Protein AF-A0A2E2KKW5-F1 (afdb_monomer_lite)

pLDDT: mean 86.6, std 15.83, range [41.41, 98.62]

Structure (mmCIF, N/CA/C/O backbone):
data_AF-A0A2E2KKW5-F1
#
_entry.id   AF-A0A2E2KKW5-F1
#
loop_
_atom_site.group_PDB
_atom_site.id
_atom_site.type_symbol
_atom_site.label_atom_id
_atom_site.label_alt_id
_atom_site.label_comp_id
_atom_site.label_asym_id
_atom_site.label_entity_id
_atom_site.label_seq_id
_atom_site.pdbx_PDB_ins_code
_atom_site.Cartn_x
_atom_site.Cartn_y
_atom_site.Cartn_z
_atom_site.occupancy
_atom_site.B_iso_or_equiv
_atom_site.auth_seq_id
_atom_site.auth_comp_id
_atom_site.auth_asym_id
_atom_site.auth_atom_id
_atom_site.pdbx_PDB_model_num
ATOM 1 N N . MET A 1 1 ? -10.229 0.659 66.768 1.00 44.41 1 MET A N 1
ATOM 2 C CA . MET A 1 1 ? -9.976 1.289 65.452 1.00 44.41 1 MET A CA 1
ATOM 3 C C . MET A 1 1 ? -11.073 0.848 64.475 1.00 44.41 1 MET A C 1
ATOM 5 O O . MET A 1 1 ? -10.967 -0.209 63.872 1.00 44.41 1 MET A O 1
ATOM 9 N N . ARG A 1 2 ? -12.211 1.563 64.425 1.00 41.41 2 ARG A N 1
ATOM 10 C CA . ARG A 1 2 ? -13.372 1.195 63.586 1.00 41.41 2 ARG A CA 1
ATOM 11 C C . ARG A 1 2 ? -13.104 1.628 62.140 1.00 41.41 2 ARG A C 1
ATOM 13 O O . ARG A 1 2 ? -13.241 2.804 61.820 1.00 41.41 2 ARG A O 1
ATOM 20 N N . LEU A 1 3 ? -12.685 0.687 61.291 1.00 51.00 3 LEU A N 1
ATOM 21 C CA . LEU A 1 3 ? -12.482 0.928 59.862 1.00 51.00 3 LEU A CA 1
ATOM 22 C C . LEU A 1 3 ? -13.811 1.288 59.179 1.00 51.00 3 LEU A C 1
ATOM 24 O O . LEU A 1 3 ? -14.845 0.643 59.366 1.00 51.00 3 LEU A O 1
ATOM 28 N N . ASN A 1 4 ? -13.756 2.356 58.394 1.00 53.00 4 ASN A N 1
ATOM 29 C CA . ASN A 1 4 ? -14.879 3.085 57.828 1.00 53.00 4 ASN A CA 1
ATOM 30 C C . ASN A 1 4 ? -15.487 2.331 56.626 1.00 53.00 4 ASN A C 1
ATOM 32 O O . ASN A 1 4 ? -15.253 2.690 55.474 1.00 53.00 4 ASN A O 1
ATOM 36 N N . LYS A 1 5 ? -16.260 1.264 56.894 1.00 53.38 5 LYS A N 1
ATOM 37 C CA . LYS A 1 5 ? -16.844 0.370 55.869 1.00 53.38 5 LYS A CA 1
ATOM 38 C C . LYS A 1 5 ? -17.588 1.113 54.750 1.00 53.38 5 LY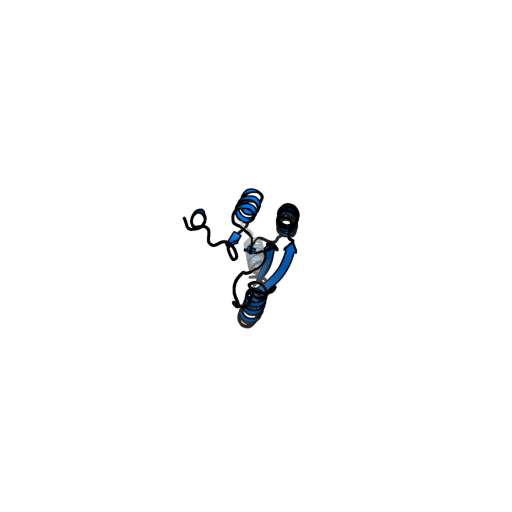S A C 1
ATOM 40 O O . LYS A 1 5 ? -17.485 0.680 53.609 1.00 53.38 5 LYS A O 1
ATOM 45 N N . LYS A 1 6 ? -18.259 2.237 55.053 1.00 53.75 6 LYS A N 1
ATOM 46 C CA . LYS A 1 6 ? -19.015 3.051 54.078 1.00 53.75 6 LYS A CA 1
ATOM 47 C C . LYS A 1 6 ? -18.134 3.733 53.024 1.00 53.75 6 LYS A C 1
ATOM 49 O O . LYS A 1 6 ? -18.559 3.856 51.882 1.00 53.75 6 LYS A O 1
ATOM 54 N N . LYS A 1 7 ? -16.910 4.152 53.378 1.00 52.94 7 LYS A N 1
ATOM 55 C CA . LYS A 1 7 ? -15.979 4.782 52.421 1.00 52.94 7 LYS A CA 1
ATOM 56 C C . LYS A 1 7 ? -15.428 3.762 51.425 1.00 52.94 7 LYS A C 1
ATOM 58 O O . LYS A 1 7 ? -15.335 4.061 50.241 1.00 52.94 7 LYS A O 1
ATOM 63 N N . ASN A 1 8 ? -15.153 2.542 51.891 1.00 53.91 8 ASN A N 1
ATOM 64 C CA . ASN A 1 8 ? -14.692 1.460 51.020 1.00 53.91 8 ASN A CA 1
ATOM 65 C C . ASN A 1 8 ? -15.808 0.951 50.098 1.00 53.91 8 ASN A C 1
ATOM 67 O O . ASN A 1 8 ? -15.523 0.630 48.953 1.00 53.91 8 ASN A O 1
ATOM 71 N N . THR A 1 9 ? -17.072 0.922 50.548 1.00 57.09 9 THR A N 1
ATOM 72 C CA . THR A 1 9 ? -18.192 0.554 49.657 1.00 57.09 9 THR A CA 1
ATOM 73 C C . THR A 1 9 ? -18.388 1.595 48.558 1.00 57.09 9 THR A C 1
ATOM 75 O O . THR A 1 9 ? -18.529 1.220 47.403 1.00 57.09 9 THR A O 1
ATOM 78 N N . LEU A 1 10 ? -18.312 2.888 48.895 1.00 56.25 10 LEU A N 1
ATOM 79 C CA . LEU A 1 10 ? -18.469 3.974 47.923 1.00 56.25 10 LEU A CA 1
ATOM 80 C C . LEU A 1 10 ? -17.344 3.991 46.869 1.00 56.25 10 LEU A C 1
ATOM 82 O O . LEU A 1 10 ? -17.604 4.241 45.696 1.00 56.25 10 LEU A O 1
ATOM 86 N N . ALA A 1 11 ? -16.108 3.676 47.272 1.00 56.81 11 ALA A N 1
ATOM 87 C CA . ALA A 1 11 ? -14.967 3.582 46.360 1.00 56.81 11 ALA A CA 1
ATOM 88 C C . ALA A 1 11 ? -15.072 2.386 45.393 1.00 56.81 11 ALA A C 1
ATOM 90 O O . ALA A 1 11 ? -14.710 2.509 44.226 1.00 56.81 11 ALA A O 1
ATOM 91 N N . ILE A 1 12 ? -15.612 1.249 45.849 1.00 58.75 12 ILE A N 1
ATOM 92 C CA . ILE A 1 12 ? -15.817 0.063 45.001 1.00 58.75 12 ILE A CA 1
ATOM 93 C C . ILE A 1 12 ? -16.950 0.305 43.992 1.00 58.75 12 ILE A C 1
ATOM 95 O O . ILE A 1 12 ? -16.815 -0.055 42.825 1.00 58.75 12 ILE A O 1
ATOM 99 N N . SER A 1 13 ? -18.030 0.983 44.397 1.00 57.66 13 SER A N 1
ATOM 100 C CA . SER A 1 13 ? -19.122 1.370 43.492 1.00 57.66 13 SER A CA 1
ATOM 101 C C . SER A 1 13 ? -18.666 2.300 42.364 1.00 57.66 13 SER A C 1
ATOM 103 O O . SER A 1 13 ? -19.167 2.194 41.249 1.00 57.66 13 SER A O 1
ATOM 105 N N . LEU A 1 14 ? -17.708 3.192 42.634 1.00 58.00 14 LEU A N 1
ATOM 106 C CA . LEU A 1 14 ? -17.186 4.129 41.637 1.00 58.00 14 LEU A CA 1
ATOM 107 C C . LEU A 1 14 ? -16.244 3.453 40.626 1.00 58.00 14 LEU A C 1
ATOM 109 O O . LEU A 1 14 ? -16.227 3.837 39.461 1.00 58.00 14 LEU A O 1
ATOM 113 N N . ALA A 1 15 ? -15.504 2.420 41.042 1.00 59.50 15 ALA A N 1
ATOM 114 C CA . ALA A 1 15 ? -14.603 1.680 40.156 1.00 59.50 15 ALA A CA 1
ATOM 115 C C . ALA A 1 15 ? -15.359 0.813 39.128 1.00 59.50 15 ALA A C 1
ATOM 117 O O . ALA A 1 15 ? -14.902 0.664 38.000 1.00 59.50 15 ALA A O 1
ATOM 118 N N . LEU A 1 16 ? -16.543 0.303 39.489 1.00 58.44 16 LEU A N 1
ATOM 119 C CA . LEU A 1 16 ? -17.417 -0.480 38.600 1.00 58.44 16 LEU A CA 1
ATOM 120 C C . LEU A 1 16 ? -18.124 0.368 37.527 1.00 58.44 16 LEU A C 1
ATOM 122 O O . LEU A 1 16 ? -18.518 -0.160 36.493 1.00 58.44 16 LEU A O 1
ATOM 126 N N . LEU A 1 17 ? -18.270 1.680 37.743 1.00 57.94 17 LEU A N 1
ATOM 127 C CA . LEU A 1 17 ? -18.888 2.604 36.780 1.00 57.94 17 LEU A CA 1
ATOM 128 C C . LEU A 1 17 ? -17.930 3.058 35.665 1.00 57.94 17 LEU A C 1
ATOM 130 O O . LEU A 1 17 ? -18.379 3.640 34.682 1.00 57.94 17 LEU A O 1
ATOM 134 N N . LEU A 1 18 ? -16.626 2.795 35.801 1.00 57.47 18 LEU A N 1
ATOM 135 C CA . LEU A 1 18 ? -15.604 3.142 34.802 1.00 57.47 18 LEU A CA 1
ATOM 136 C C . LEU A 1 18 ? -15.329 2.007 33.806 1.00 57.47 18 LEU A C 1
ATOM 138 O O . LEU A 1 18 ? -14.571 2.186 32.857 1.00 57.47 18 LEU A O 1
ATOM 142 N N . SER A 1 19 ? -15.957 0.846 33.990 1.00 55.06 19 SER A N 1
ATOM 143 C CA . SER A 1 19 ? -15.875 -0.290 33.073 1.00 55.06 19 SER A CA 1
ATOM 144 C C . SER A 1 19 ? -16.858 -0.126 31.912 1.00 55.06 19 SER A C 1
ATOM 146 O O . SER A 1 19 ? -17.719 -0.972 31.688 1.00 55.06 19 SER A O 1
ATOM 148 N N . SER A 1 20 ? -16.771 0.978 31.168 1.00 57.50 20 SER A N 1
ATOM 149 C CA . SER A 1 20 ? -17.381 1.008 29.842 1.00 57.50 20 SER A CA 1
ATOM 150 C C . SER A 1 20 ? -16.476 0.204 28.915 1.00 57.50 20 SER A C 1
ATOM 152 O O . SER A 1 20 ? -15.409 0.684 28.526 1.00 57.50 20 SER A O 1
ATOM 154 N N . GLU A 1 21 ? -16.881 -1.014 28.560 1.00 53.19 21 GLU A N 1
ATOM 155 C CA . GLU A 1 21 ? -16.360 -1.673 27.365 1.00 53.19 21 GLU A CA 1
ATOM 156 C C . GLU A 1 21 ? -16.756 -0.802 26.172 1.00 53.19 21 GLU A C 1
ATOM 158 O O . GLU A 1 21 ? -17.840 -0.923 25.597 1.00 53.19 21 GLU A O 1
ATOM 163 N N . ALA A 1 22 ? -15.903 0.165 25.844 1.00 55.28 22 ALA A N 1
ATOM 164 C CA . ALA A 1 22 ? -15.992 0.874 24.593 1.00 55.28 22 ALA A CA 1
ATOM 165 C C . ALA A 1 22 ? -15.693 -0.163 23.509 1.00 55.28 22 ALA A C 1
ATOM 167 O O . ALA A 1 22 ? -14.536 -0.421 23.187 1.00 55.28 22 ALA A O 1
ATOM 168 N N . TYR A 1 23 ? -16.744 -0.775 22.960 1.00 56.06 23 TYR A N 1
ATOM 169 C CA . TYR A 1 23 ? -16.699 -1.397 21.641 1.00 56.06 23 TYR A CA 1
ATOM 170 C C . TYR A 1 23 ? -16.421 -0.271 20.642 1.00 56.06 23 TYR A C 1
ATOM 172 O O . TYR A 1 23 ? -17.342 0.289 20.041 1.00 56.06 23 TYR A O 1
ATOM 180 N N . ALA A 1 24 ? -15.157 0.147 20.588 1.00 67.94 24 ALA A N 1
ATOM 181 C CA . ALA A 1 24 ? -14.674 1.189 19.711 1.00 67.94 24 ALA A CA 1
ATOM 182 C C . ALA A 1 24 ? -14.874 0.717 18.272 1.00 67.94 24 ALA A C 1
ATOM 184 O O . ALA A 1 24 ? -14.618 -0.445 17.955 1.00 67.94 24 ALA A O 1
ATOM 185 N N . ASN A 1 25 ? -15.360 1.613 17.413 1.00 83.88 25 ASN A N 1
ATOM 186 C CA . ASN A 1 25 ? -15.367 1.337 15.984 1.00 83.88 25 ASN A CA 1
ATOM 187 C C . ASN A 1 25 ? -13.910 1.125 15.550 1.00 83.88 25 ASN A C 1
ATOM 189 O O . ASN A 1 25 ? -13.064 1.981 15.812 1.00 83.88 25 ASN A O 1
ATOM 193 N N . LEU A 1 26 ? -13.615 -0.023 14.943 1.00 91.12 26 LEU A N 1
ATOM 194 C CA . LEU A 1 26 ? -12.278 -0.312 14.438 1.00 91.12 26 LEU A CA 1
ATOM 195 C C . LEU A 1 26 ? -12.141 0.325 13.059 1.00 91.12 26 LEU A C 1
ATOM 197 O O . LEU A 1 26 ? -12.769 -0.129 12.105 1.00 91.12 26 LEU A O 1
ATOM 201 N N . GLU A 1 27 ? -11.310 1.354 12.952 1.00 94.12 27 GLU A N 1
ATOM 202 C CA . GLU A 1 27 ? -10.970 1.974 11.674 1.00 94.12 27 GLU A CA 1
ATOM 203 C C . GLU A 1 27 ? -9.630 1.435 11.173 1.00 94.12 27 GLU A C 1
ATOM 205 O O . GLU A 1 27 ? -8.600 1.551 11.839 1.00 94.12 27 GLU A O 1
ATOM 210 N N . VAL A 1 28 ? -9.647 0.827 9.990 1.00 96.00 28 VAL A N 1
ATOM 211 C CA . VAL A 1 28 ? -8.471 0.253 9.338 1.00 96.00 28 VAL A CA 1
ATOM 212 C C . VAL A 1 28 ? -8.166 1.074 8.094 1.00 96.00 28 VAL A C 1
ATOM 214 O O . VAL A 1 28 ? -8.826 0.940 7.064 1.00 96.00 28 VAL A O 1
ATOM 217 N N . ASN A 1 29 ? -7.147 1.924 8.201 1.00 98.06 29 ASN A N 1
ATOM 218 C CA . ASN A 1 29 ? -6.639 2.715 7.087 1.00 98.06 29 ASN A CA 1
ATOM 219 C C . ASN A 1 29 ? -5.612 1.902 6.293 1.00 98.06 29 ASN A C 1
ATOM 221 O O . ASN A 1 29 ? -4.655 1.370 6.867 1.00 98.06 29 ASN A O 1
ATOM 225 N N . ILE A 1 30 ? -5.811 1.826 4.980 1.00 98.62 30 ILE A N 1
ATOM 226 C CA . ILE A 1 30 ? -4.985 1.068 4.042 1.00 98.62 30 ILE A CA 1
ATOM 227 C C . ILE A 1 30 ? -4.519 2.018 2.936 1.00 98.62 30 ILE A C 1
ATOM 229 O O . ILE A 1 30 ? -5.327 2.704 2.309 1.00 98.62 30 ILE A O 1
ATOM 233 N N . SER A 1 31 ? -3.215 2.044 2.674 1.00 98.50 31 SER A N 1
ATOM 234 C CA . SER A 1 31 ? -2.631 2.784 1.554 1.00 98.50 31 SER A CA 1
ATOM 235 C C . SER A 1 31 ? -2.282 1.825 0.421 1.00 98.50 31 SER A C 1
ATOM 237 O O . SER A 1 31 ? -1.535 0.871 0.624 1.00 98.50 31 SER A O 1
ATOM 239 N N . TYR A 1 32 ? -2.817 2.065 -0.771 1.00 98.62 32 TYR A N 1
ATOM 240 C CA . TYR A 1 32 ? -2.441 1.373 -1.997 1.00 98.62 32 TYR A CA 1
ATOM 241 C C . TYR A 1 32 ? -1.473 2.252 -2.785 1.00 98.62 32 TYR A C 1
ATOM 243 O O . TYR A 1 32 ? -1.836 3.341 -3.225 1.00 98.62 32 TYR A O 1
ATOM 251 N N . LEU A 1 33 ? -0.244 1.777 -2.963 1.00 98.31 33 LEU A N 1
ATOM 252 C CA . LEU A 1 33 ? 0.816 2.478 -3.678 1.00 98.31 33 LEU A CA 1
ATOM 253 C C . LEU A 1 33 ? 1.122 1.729 -4.971 1.00 98.31 33 LEU A C 1
ATOM 255 O O . LEU A 1 33 ? 1.524 0.565 -4.935 1.00 98.31 33 LEU A O 1
ATOM 259 N N . LYS A 1 34 ? 0.938 2.398 -6.108 1.00 97.62 34 LYS A N 1
ATOM 260 C CA . LYS A 1 34 ? 1.196 1.846 -7.434 1.00 97.62 34 LYS A CA 1
ATOM 261 C C . LYS A 1 34 ? 2.349 2.568 -8.113 1.00 97.62 34 LYS A C 1
ATOM 263 O O . LYS A 1 34 ? 2.340 3.790 -8.222 1.00 97.62 34 LYS A O 1
ATOM 268 N N . GLN A 1 35 ? 3.291 1.795 -8.636 1.00 96.56 35 GLN A N 1
ATOM 269 C CA . GLN A 1 35 ? 4.303 2.300 -9.550 1.00 96.56 35 GLN A CA 1
ATOM 270 C C . GLN A 1 35 ? 3.829 2.167 -10.992 1.00 96.56 35 GLN A C 1
ATOM 272 O O . GLN A 1 35 ? 3.452 1.086 -11.446 1.00 96.56 35 GLN A O 1
ATOM 277 N N . GLU A 1 36 ? 3.846 3.275 -11.723 1.00 93.88 36 GLU A N 1
ATOM 278 C CA . GLU A 1 36 ? 3.560 3.282 -13.156 1.00 93.88 36 GLU A CA 1
ATOM 279 C C . GLU A 1 36 ? 4.825 2.906 -13.919 1.00 93.88 36 GLU A C 1
ATOM 281 O O . GLU A 1 36 ? 5.742 3.711 -14.075 1.00 93.88 36 GLU A O 1
ATOM 286 N N . ILE A 1 37 ? 4.879 1.650 -14.357 1.00 88.25 37 ILE A N 1
ATOM 287 C CA . ILE A 1 37 ? 6.005 1.096 -15.106 1.00 88.25 37 ILE A CA 1
ATOM 288 C C . ILE A 1 37 ? 5.607 1.017 -16.576 1.00 88.25 37 ILE A C 1
ATOM 290 O O . ILE A 1 37 ? 4.664 0.304 -16.931 1.00 88.25 37 ILE A O 1
ATOM 294 N N . ASP A 1 38 ? 6.344 1.725 -17.429 1.00 83.94 38 ASP A N 1
ATOM 295 C CA . ASP A 1 38 ? 6.229 1.571 -18.875 1.00 83.94 38 ASP A CA 1
ATOM 296 C C . ASP A 1 38 ? 6.753 0.184 -19.274 1.00 83.94 38 ASP A C 1
ATOM 298 O O . ASP A 1 38 ? 7.938 -0.124 -19.127 1.00 83.94 38 ASP A O 1
ATOM 302 N N . LYS A 1 39 ? 5.849 -0.678 -19.749 1.00 77.62 39 LYS A N 1
ATOM 303 C CA . LYS A 1 39 ? 6.173 -2.042 -20.195 1.00 77.62 39 LYS A CA 1
ATOM 304 C C . LYS A 1 39 ? 6.778 -2.064 -21.608 1.00 77.62 39 LYS A C 1
ATOM 306 O O . LYS A 1 39 ? 7.143 -3.134 -22.094 1.00 77.62 39 LYS A O 1
ATOM 311 N N . GLY A 1 40 ? 6.913 -0.902 -22.249 1.00 78.50 40 GLY A N 1
ATOM 312 C CA . GLY A 1 40 ? 7.399 -0.761 -23.610 1.00 78.50 40 GLY A CA 1
ATOM 313 C C . GLY A 1 40 ? 6.407 -1.292 -24.650 1.00 78.50 40 GLY A C 1
ATOM 314 O O . GLY A 1 40 ? 5.325 -1.792 -24.322 1.00 78.50 40 GLY A O 1
ATOM 315 N N . PRO A 1 41 ? 6.756 -1.187 -25.941 1.00 76.94 41 PRO A N 1
ATOM 316 C CA . PRO A 1 41 ? 5.909 -1.690 -27.009 1.00 76.94 41 PRO A CA 1
ATOM 317 C C . PRO A 1 41 ? 5.827 -3.219 -26.948 1.00 76.94 41 PRO A C 1
ATOM 319 O O . PRO A 1 41 ? 6.839 -3.920 -26.987 1.00 76.94 41 PRO A O 1
ATOM 322 N N . VAL A 1 42 ? 4.607 -3.750 -26.907 1.00 75.00 42 VAL A N 1
ATOM 323 C CA . VAL A 1 42 ? 4.377 -5.190 -27.041 1.00 75.00 42 VAL A CA 1
ATOM 324 C C . VAL A 1 42 ? 4.499 -5.596 -28.513 1.00 75.00 42 VAL A C 1
ATOM 326 O O . VAL A 1 42 ? 3.865 -5.013 -29.386 1.00 75.00 42 VAL A O 1
ATOM 329 N N . LEU A 1 43 ? 5.303 -6.624 -28.804 1.00 73.62 43 LEU A N 1
ATOM 330 C CA . LEU A 1 43 ? 5.445 -7.197 -30.157 1.00 73.62 43 LEU A CA 1
ATOM 331 C C . LEU A 1 43 ? 4.292 -8.159 -30.527 1.00 73.62 43 LEU A C 1
ATOM 333 O O . LEU A 1 43 ? 4.346 -8.826 -31.556 1.00 73.62 43 LEU A O 1
ATOM 337 N N . SER A 1 44 ? 3.273 -8.275 -29.670 1.00 78.12 44 SER A N 1
ATOM 338 C CA . SER A 1 44 ? 2.222 -9.298 -29.720 1.00 78.12 44 SER A CA 1
ATOM 339 C C . SER A 1 44 ? 0.824 -8.680 -29.818 1.00 78.12 44 SER A C 1
ATOM 341 O O . SER A 1 44 ? 0.594 -7.593 -29.302 1.00 78.12 44 SER A O 1
ATOM 343 N N . ASN A 1 45 ? -0.139 -9.420 -30.381 1.00 70.50 45 ASN A N 1
ATOM 344 C CA . ASN A 1 45 ? -1.575 -9.087 -30.378 1.00 70.50 45 ASN A CA 1
ATOM 345 C C . ASN A 1 45 ? -2.257 -9.351 -29.016 1.00 70.50 45 ASN A C 1
ATOM 347 O O . ASN A 1 45 ? -3.482 -9.451 -28.938 1.00 70.50 45 ASN A O 1
ATOM 351 N N . ILE A 1 46 ? -1.484 -9.541 -27.945 1.00 78.06 46 ILE A N 1
ATOM 352 C CA . ILE A 1 46 ? -2.021 -9.735 -26.598 1.00 78.06 46 ILE A CA 1
ATOM 353 C C . ILE A 1 46 ? -2.513 -8.385 -26.085 1.00 78.06 46 ILE A C 1
ATOM 355 O O . ILE A 1 46 ? -1.782 -7.395 -26.115 1.00 78.06 46 ILE A O 1
ATOM 359 N N . LEU A 1 47 ? -3.760 -8.358 -25.613 1.00 79.06 47 LEU A N 1
ATOM 360 C CA . LEU A 1 47 ? -4.323 -7.173 -24.983 1.00 79.06 47 LEU A CA 1
ATOM 361 C C . LEU A 1 47 ? -3.463 -6.789 -23.772 1.00 79.06 47 LEU A C 1
ATOM 363 O O . LEU A 1 47 ? -3.173 -7.660 -22.944 1.00 79.06 47 LEU A O 1
ATOM 367 N N . PRO A 1 48 ? -3.051 -5.515 -23.658 1.00 79.31 48 PRO A N 1
ATOM 368 C CA . PRO A 1 48 ? -2.325 -5.066 -22.488 1.00 79.31 48 PRO A CA 1
ATOM 369 C C . PRO A 1 48 ? -3.193 -5.247 -21.244 1.00 79.31 48 PRO A C 1
ATOM 371 O O . PRO A 1 48 ? -4.425 -5.191 -21.290 1.00 79.31 48 PRO A O 1
ATOM 374 N N . GLU A 1 49 ? -2.526 -5.457 -20.118 1.00 82.81 49 GLU A N 1
ATOM 375 C CA . GLU A 1 49 ? -3.195 -5.452 -18.827 1.00 82.81 49 GLU A CA 1
ATOM 376 C C . GLU A 1 49 ? -3.867 -4.085 -18.594 1.00 82.81 49 GLU A C 1
ATOM 378 O O . GLU A 1 49 ? -3.261 -3.058 -18.916 1.00 82.81 49 GLU A O 1
ATOM 383 N N . PRO A 1 50 ? -5.095 -4.039 -18.047 1.00 87.31 50 PRO A N 1
ATOM 384 C CA . PRO A 1 50 ? -5.763 -2.777 -17.760 1.00 87.31 50 PRO A CA 1
ATOM 385 C C . PRO A 1 50 ? -4.926 -1.879 -16.847 1.00 87.31 50 PRO A C 1
ATOM 387 O O . PRO A 1 50 ? -4.384 -2.333 -15.840 1.00 87.31 50 PRO A O 1
ATOM 390 N N . GLU A 1 51 ? -4.894 -0.577 -17.129 1.00 86.44 51 GLU A N 1
ATOM 391 C CA . GLU A 1 51 ? -4.143 0.394 -16.321 1.00 86.44 51 GLU A CA 1
ATOM 392 C C . GLU A 1 51 ? -4.597 0.426 -14.854 1.00 86.44 51 GLU A C 1
ATOM 394 O O . GLU A 1 51 ? -3.811 0.709 -13.955 1.00 86.44 51 GLU A O 1
ATOM 399 N N . ASN A 1 52 ? -5.862 0.109 -14.589 1.00 90.25 52 ASN A N 1
ATOM 400 C CA . ASN A 1 52 ? -6.448 0.073 -13.251 1.00 90.25 52 ASN A CA 1
ATOM 401 C C . ASN A 1 52 ? -6.539 -1.348 -12.662 1.00 90.25 52 ASN A C 1
ATOM 403 O O . ASN A 1 52 ? -7.238 -1.563 -11.664 1.00 90.25 52 ASN A O 1
ATOM 407 N N . ALA A 1 53 ? -5.834 -2.318 -13.253 1.00 88.69 53 ALA A N 1
ATOM 408 C CA . ALA A 1 53 ? -5.654 -3.627 -12.646 1.00 88.69 53 ALA A CA 1
ATOM 409 C C . ALA A 1 53 ? -5.019 -3.487 -11.248 1.00 88.69 53 ALA A C 1
ATOM 411 O O . ALA A 1 53 ? -4.295 -2.533 -10.944 1.00 88.69 53 ALA A O 1
ATOM 412 N N . GLY A 1 54 ? -5.360 -4.404 -10.346 1.00 92.50 54 GLY A N 1
ATOM 413 C CA . GLY A 1 54 ? -5.003 -4.305 -8.929 1.00 92.50 54 GLY A CA 1
ATOM 414 C C . GLY A 1 54 ? -5.916 -3.355 -8.147 1.00 92.50 54 GLY A C 1
ATOM 415 O O . GLY A 1 54 ? -6.661 -3.823 -7.286 1.00 92.50 54 GLY A O 1
ATOM 416 N N . ILE A 1 55 ? -5.940 -2.050 -8.464 1.00 96.12 55 ILE A N 1
ATOM 417 C CA . ILE A 1 55 ? -6.721 -1.067 -7.683 1.00 96.12 55 ILE A CA 1
ATOM 418 C C . ILE A 1 55 ? -8.228 -1.341 -7.735 1.00 96.12 55 ILE A C 1
ATOM 420 O O . ILE A 1 55 ? -8.908 -1.229 -6.718 1.00 96.12 55 ILE A O 1
ATOM 424 N N . GLN A 1 56 ? -8.761 -1.775 -8.881 1.00 96.81 56 GLN A N 1
ATOM 425 C CA . GLN A 1 56 ? -10.173 -2.164 -8.968 1.00 96.81 56 GLN A CA 1
ATOM 426 C C . GLN A 1 56 ? -10.490 -3.384 -8.093 1.00 96.81 56 GLN A C 1
ATOM 428 O O . GLN A 1 56 ? -11.544 -3.427 -7.460 1.00 96.81 56 GLN A O 1
ATOM 433 N N . GLY A 1 57 ? -9.561 -4.339 -7.996 1.00 96.31 57 GLY A N 1
ATOM 434 C CA . GLY A 1 57 ? -9.682 -5.480 -7.089 1.00 96.31 57 GLY A CA 1
ATOM 435 C C . GLY A 1 57 ? -9.647 -5.053 -5.621 1.00 96.31 57 GLY A C 1
ATOM 436 O O . GLY A 1 57 ? -10.487 -5.484 -4.838 1.00 96.31 57 GLY A O 1
ATOM 437 N N . ALA A 1 58 ? -8.739 -4.142 -5.258 1.00 97.38 58 ALA A N 1
ATOM 438 C CA . ALA A 1 58 ? -8.660 -3.592 -3.907 1.00 97.38 58 ALA A CA 1
ATOM 439 C C . ALA A 1 58 ? -9.937 -2.821 -3.525 1.00 97.38 58 ALA A C 1
ATOM 441 O O . ALA A 1 58 ? -10.484 -3.033 -2.446 1.00 97.38 58 ALA A O 1
ATOM 442 N N . LYS A 1 59 ? -10.470 -1.981 -4.424 1.00 97.62 59 LYS A N 1
ATOM 443 C CA . LYS A 1 59 ? -11.737 -1.259 -4.209 1.00 97.62 59 LYS A CA 1
ATOM 444 C C . LYS A 1 59 ? -12.909 -2.223 -4.005 1.00 97.62 59 LYS A C 1
ATOM 446 O O . LYS A 1 59 ? -13.692 -2.027 -3.076 1.00 97.62 59 LYS A O 1
ATOM 451 N N . LEU A 1 60 ? -12.990 -3.288 -4.805 1.00 97.38 60 LEU A N 1
ATOM 452 C CA . LEU A 1 60 ? -13.995 -4.339 -4.635 1.00 97.38 60 LEU A CA 1
ATOM 453 C C . LEU A 1 60 ? -13.854 -5.052 -3.281 1.00 97.38 60 LEU A C 1
ATOM 455 O O . LEU A 1 60 ? -14.843 -5.212 -2.570 1.00 97.38 60 LEU A O 1
ATOM 459 N N . ALA A 1 61 ? -12.632 -5.421 -2.890 1.00 96.69 61 ALA A N 1
ATOM 460 C CA . ALA A 1 61 ? -12.368 -6.077 -1.609 1.00 96.69 61 ALA A CA 1
ATOM 461 C C . ALA A 1 61 ? -12.763 -5.199 -0.410 1.00 96.69 61 ALA A C 1
ATOM 463 O O . ALA A 1 61 ? -13.282 -5.706 0.581 1.00 96.69 61 ALA A O 1
ATOM 464 N N . ILE A 1 62 ? -12.563 -3.882 -0.496 1.00 97.56 62 ILE A N 1
ATOM 465 C CA . ILE A 1 62 ? -12.965 -2.926 0.547 1.00 97.56 62 ILE A CA 1
ATOM 466 C C . ILE A 1 62 ? -14.482 -2.795 0.628 1.00 97.56 62 ILE A C 1
ATOM 468 O O . ILE A 1 62 ? -15.038 -2.774 1.726 1.00 97.56 62 ILE A O 1
ATOM 472 N N . GLN A 1 63 ? -15.163 -2.725 -0.519 1.00 97.00 63 GLN A N 1
ATOM 473 C CA . GLN A 1 63 ? -16.624 -2.721 -0.559 1.00 97.00 63 GLN A CA 1
ATOM 474 C C . GLN A 1 63 ? -17.183 -3.977 0.111 1.00 97.00 63 GLN A C 1
ATOM 476 O O . GLN A 1 63 ? -18.028 -3.856 0.997 1.00 97.00 63 GLN A O 1
ATOM 481 N N . ASP A 1 64 ? -16.657 -5.150 -0.246 1.00 96.31 64 ASP A N 1
ATOM 482 C CA . ASP A 1 64 ? -17.058 -6.432 0.333 1.00 96.31 64 ASP A CA 1
ATOM 483 C C . ASP A 1 64 ? -16.752 -6.510 1.838 1.00 96.31 64 ASP A C 1
ATOM 485 O O . ASP A 1 64 ? -17.644 -6.774 2.647 1.00 96.31 64 ASP A O 1
ATOM 489 N N . SER A 1 65 ? -15.533 -6.142 2.246 1.00 95.81 65 SER A N 1
ATOM 490 C CA . SER A 1 65 ? -15.110 -6.128 3.655 1.00 95.81 65 SER A CA 1
ATOM 491 C C . SER A 1 65 ? -15.994 -5.225 4.513 1.00 95.81 65 SER A C 1
ATOM 493 O O . SER A 1 65 ? -16.352 -5.588 5.633 1.00 95.81 65 SER A O 1
ATOM 495 N N . ASN A 1 66 ? -16.415 -4.072 3.987 1.00 96.50 66 ASN A N 1
ATOM 496 C CA . ASN A 1 66 ? -17.311 -3.154 4.689 1.00 96.50 66 ASN A CA 1
ATOM 497 C C . ASN A 1 66 ? -18.761 -3.663 4.778 1.00 96.50 66 ASN A C 1
ATOM 499 O O . ASN A 1 66 ? -19.484 -3.246 5.688 1.00 96.50 66 ASN A O 1
ATOM 503 N N . THR A 1 67 ? -19.202 -4.588 3.910 1.00 94.06 67 THR A N 1
ATOM 504 C CA . THR A 1 67 ? -20.536 -5.205 4.052 1.00 94.06 67 THR A CA 1
ATOM 505 C C . THR A 1 67 ? -20.642 -6.007 5.349 1.00 94.06 67 THR A C 1
ATOM 507 O O . THR A 1 67 ? -21.605 -5.833 6.103 1.00 94.06 67 THR A O 1
ATOM 510 N N . THR A 1 68 ? -19.621 -6.819 5.642 1.00 87.25 68 THR A N 1
ATOM 511 C CA . THR A 1 68 ? -19.518 -7.612 6.874 1.00 87.25 68 THR A CA 1
ATOM 512 C C . THR A 1 68 ? -19.038 -6.750 8.044 1.00 87.25 68 THR A C 1
ATOM 514 O O . THR A 1 68 ? -19.569 -6.847 9.151 1.00 87.25 68 THR A O 1
ATOM 517 N N . GLY A 1 69 ? -18.094 -5.838 7.793 1.00 86.69 69 GLY A N 1
ATOM 518 C CA . GLY A 1 69 ? -17.521 -4.927 8.784 1.00 86.69 69 GLY A CA 1
ATOM 519 C C . GLY A 1 69 ? -18.567 -4.084 9.509 1.00 86.69 69 GLY A C 1
ATOM 520 O O . GLY A 1 69 ? -18.467 -3.911 10.721 1.00 86.69 69 GLY A O 1
ATOM 521 N N . ARG A 1 70 ? -19.649 -3.675 8.833 1.00 87.88 70 ARG A N 1
ATOM 522 C CA . ARG A 1 70 ? -20.767 -2.952 9.464 1.00 87.88 70 ARG A CA 1
ATOM 523 C C . ARG A 1 70 ? -21.386 -3.703 10.649 1.00 87.88 70 ARG A C 1
ATOM 525 O O . ARG A 1 70 ? -21.781 -3.062 11.619 1.00 87.88 70 ARG A O 1
ATOM 532 N N . PHE A 1 71 ? -21.464 -5.034 10.595 1.00 89.19 71 PHE A N 1
ATOM 533 C CA . PHE A 1 71 ? -21.981 -5.838 11.710 1.00 89.19 71 PHE A CA 1
ATOM 534 C C . PHE A 1 71 ? -20.996 -5.895 12.882 1.00 89.19 71 PHE A C 1
ATOM 536 O O . PHE A 1 71 ? -21.415 -5.908 14.036 1.00 89.19 71 PHE A O 1
ATOM 543 N N . LEU A 1 72 ? -19.694 -5.878 12.584 1.00 89.56 72 LEU A N 1
ATOM 544 C CA . LEU A 1 72 ? -18.609 -5.903 13.567 1.00 89.56 72 LEU A CA 1
ATOM 545 C C . LEU A 1 72 ? -18.180 -4.504 14.041 1.00 89.56 72 LEU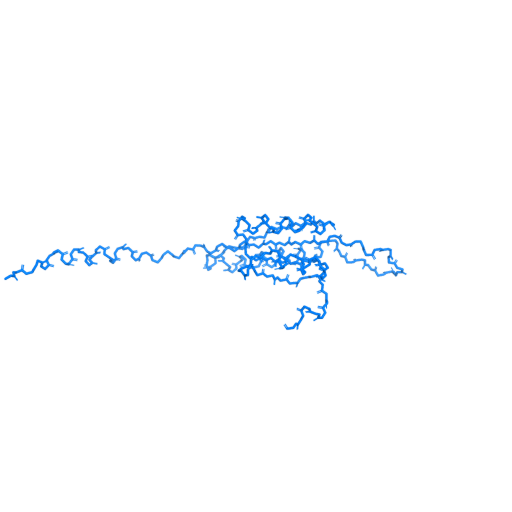 A C 1
ATOM 547 O O . LEU A 1 72 ? -17.282 -4.400 14.867 1.00 89.56 72 LEU A O 1
ATOM 551 N N . LYS A 1 73 ? -18.810 -3.430 13.540 1.00 91.00 73 LYS A N 1
ATOM 552 C CA . LYS A 1 73 ? -18.378 -2.032 13.738 1.00 91.00 73 LYS A CA 1
ATOM 553 C C . LYS A 1 73 ? -16.946 -1.765 13.25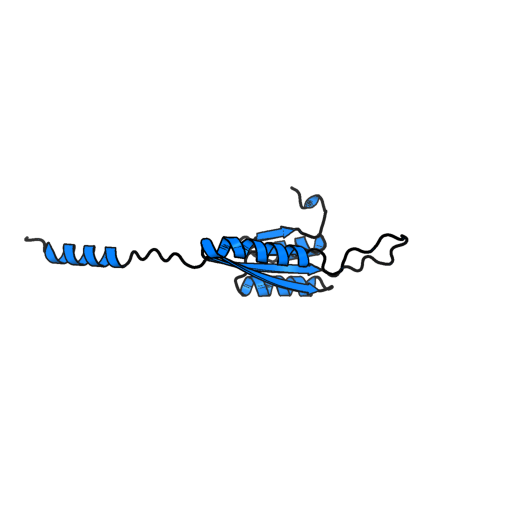2 1.00 91.00 73 LYS A C 1
ATOM 555 O O . LYS A 1 73 ? -16.222 -0.950 13.820 1.00 91.00 73 LYS A O 1
ATOM 560 N N . HIS A 1 74 ? -16.535 -2.461 12.201 1.00 93.81 74 HIS A N 1
ATOM 561 C CA . HIS A 1 74 ? -15.275 -2.229 11.509 1.00 93.81 74 HIS A CA 1
ATOM 562 C C . HIS A 1 74 ? -15.519 -1.375 10.264 1.00 93.81 74 HIS A C 1
ATOM 564 O O . HIS A 1 74 ? -16.505 -1.575 9.549 1.00 93.81 74 HIS A O 1
ATOM 570 N N . LYS A 1 75 ? -14.597 -0.456 9.990 1.00 95.56 75 LYS A N 1
ATOM 571 C CA . LYS A 1 75 ? -14.564 0.373 8.789 1.00 95.56 75 LYS A CA 1
ATOM 572 C C . LYS A 1 75 ? -13.190 0.255 8.147 1.00 95.56 75 LYS A C 1
ATOM 574 O O . LYS A 1 75 ? -12.179 0.490 8.800 1.00 95.56 75 LYS A O 1
ATOM 579 N N . TYR A 1 76 ? -13.169 -0.118 6.876 1.00 97.12 76 TYR A N 1
ATOM 580 C CA . TYR A 1 76 ? -11.961 -0.221 6.069 1.00 97.12 76 TYR A CA 1
ATOM 581 C C . TYR A 1 76 ? -11.942 0.930 5.067 1.00 97.12 76 TYR A C 1
ATOM 583 O O . TYR A 1 76 ? -12.863 1.054 4.254 1.00 97.12 76 TYR A O 1
ATOM 591 N N . ASP A 1 77 ? -10.901 1.752 5.122 1.00 97.62 77 ASP A N 1
ATOM 592 C CA . ASP A 1 77 ? -10.703 2.893 4.233 1.00 97.62 77 ASP A CA 1
ATOM 593 C C . ASP A 1 77 ? -9.445 2.672 3.392 1.00 97.62 77 ASP A C 1
ATOM 595 O O . ASP A 1 77 ? -8.372 2.371 3.916 1.00 97.62 77 ASP A O 1
ATOM 599 N N . LEU A 1 78 ? -9.584 2.829 2.076 1.00 98.44 78 LEU A N 1
ATOM 600 C CA . LEU A 1 78 ? -8.498 2.681 1.114 1.00 98.44 78 LEU A CA 1
ATOM 601 C C . LEU A 1 78 ? -8.180 4.034 0.489 1.00 98.44 78 LEU A C 1
ATOM 603 O O . LEU A 1 78 ? -9.063 4.666 -0.091 1.00 98.44 78 LEU A O 1
ATOM 607 N N . LYS A 1 79 ? -6.915 4.440 0.565 1.00 98.44 79 LYS A N 1
ATOM 608 C CA . LYS A 1 79 ? -6.375 5.572 -0.192 1.00 98.44 79 LYS A CA 1
ATOM 609 C C . LYS A 1 79 ? -5.443 5.041 -1.272 1.00 98.44 79 LYS A C 1
ATOM 611 O O . LYS A 1 79 ? -4.546 4.261 -0.961 1.00 98.44 79 LYS A O 1
ATOM 616 N N . ASP A 1 80 ? -5.653 5.442 -2.520 1.00 97.56 80 ASP A N 1
ATOM 617 C CA . ASP A 1 80 ? -4.822 5.030 -3.649 1.00 97.56 80 ASP A CA 1
ATOM 618 C C . ASP A 1 80 ? -3.924 6.150 -4.172 1.00 97.56 80 ASP A C 1
ATOM 620 O O . ASP A 1 80 ? -4.367 7.277 -4.380 1.00 97.56 80 ASP A O 1
ATOM 624 N N . TYR A 1 81 ? -2.655 5.812 -4.401 1.00 97.94 81 TYR A N 1
ATOM 625 C CA . TYR A 1 81 ? -1.639 6.704 -4.946 1.00 97.94 81 TYR A CA 1
ATOM 626 C C . TYR A 1 81 ? -0.877 5.995 -6.062 1.00 97.94 81 TYR A C 1
ATOM 628 O O . TYR A 1 81 ? -0.479 4.839 -5.913 1.00 97.94 81 TYR A O 1
ATOM 636 N N . SER A 1 82 ? -0.668 6.691 -7.177 1.00 96.88 82 SER A N 1
ATOM 637 C CA . SER A 1 82 ? 0.013 6.166 -8.360 1.00 96.88 82 SER A CA 1
ATOM 638 C C . SER A 1 82 ? 1.049 7.173 -8.836 1.00 96.88 82 SER A C 1
ATOM 640 O O . SER A 1 82 ? 0.722 8.345 -9.018 1.00 96.88 82 SER A O 1
ATOM 642 N N . HIS A 1 83 ? 2.292 6.731 -9.006 1.00 96.56 83 HIS A N 1
ATOM 643 C CA . HIS A 1 83 ? 3.378 7.554 -9.534 1.00 96.56 83 HIS A CA 1
ATOM 644 C C . HIS A 1 83 ? 4.362 6.692 -10.324 1.00 96.56 83 HIS A C 1
ATOM 646 O O . HIS A 1 83 ? 4.625 5.546 -9.970 1.00 96.56 83 HIS A O 1
ATOM 652 N N . SER A 1 84 ? 4.958 7.252 -11.374 1.00 95.25 84 SER A N 1
ATOM 653 C CA . SER A 1 84 ? 6.059 6.609 -12.103 1.00 95.25 84 SER A CA 1
ATOM 654 C C . SER A 1 84 ? 7.404 6.719 -11.373 1.00 95.25 84 SER A C 1
ATOM 656 O O . SER A 1 84 ? 8.271 5.863 -11.537 1.00 95.25 84 SER A O 1
ATOM 658 N N . ASP A 1 85 ? 7.579 7.747 -10.536 1.00 96.75 85 ASP A N 1
ATOM 659 C CA . ASP A 1 85 ? 8.798 7.981 -9.758 1.00 96.75 85 ASP A CA 1
ATOM 660 C C . ASP A 1 85 ? 8.754 7.258 -8.401 1.00 96.75 85 ASP A C 1
ATOM 662 O O . ASP A 1 85 ? 7.937 7.568 -7.527 1.00 96.75 85 ASP A O 1
ATOM 666 N N . ALA A 1 86 ? 9.691 6.328 -8.207 1.00 96.25 86 ALA A N 1
ATOM 667 C CA . ALA A 1 86 ? 9.877 5.585 -6.963 1.00 96.25 86 ALA A CA 1
ATOM 668 C C . ALA A 1 86 ? 10.121 6.498 -5.746 1.00 96.25 86 ALA A C 1
ATOM 670 O O . ALA A 1 86 ? 9.651 6.203 -4.647 1.00 96.25 86 ALA A O 1
ATOM 671 N N . THR A 1 87 ? 10.792 7.638 -5.933 1.00 97.62 87 THR A N 1
ATOM 672 C CA . THR A 1 87 ? 11.072 8.603 -4.858 1.00 97.62 87 THR A CA 1
ATOM 673 C C . THR A 1 87 ? 9.788 9.259 -4.361 1.00 97.62 87 THR A C 1
ATOM 675 O O . THR A 1 87 ? 9.584 9.388 -3.154 1.00 97.62 87 THR A O 1
ATOM 678 N N . GLN A 1 88 ? 8.889 9.628 -5.280 1.00 98.19 88 GLN A N 1
ATOM 679 C CA . GLN A 1 88 ? 7.586 10.200 -4.928 1.00 98.19 88 GLN A CA 1
ATOM 680 C C . GLN A 1 88 ? 6.714 9.171 -4.203 1.00 98.19 88 GLN A C 1
ATOM 682 O O . GLN A 1 88 ? 6.080 9.505 -3.204 1.00 98.19 88 GLN A O 1
ATOM 687 N N . LEU A 1 89 ? 6.735 7.902 -4.630 1.00 97.81 89 LEU A N 1
ATOM 688 C CA . LEU A 1 89 ? 6.042 6.827 -3.909 1.00 97.81 89 LEU A CA 1
ATOM 689 C C . LEU A 1 89 ? 6.587 6.615 -2.502 1.00 97.81 89 LEU A C 1
ATOM 691 O O . LEU A 1 89 ? 5.805 6.431 -1.570 1.00 97.81 89 LEU A O 1
ATOM 695 N N . LEU A 1 90 ? 7.908 6.657 -2.334 1.00 98.50 90 LEU A N 1
ATOM 696 C CA . LEU A 1 90 ? 8.532 6.551 -1.023 1.00 98.50 90 LEU A CA 1
ATOM 697 C C . LEU A 1 90 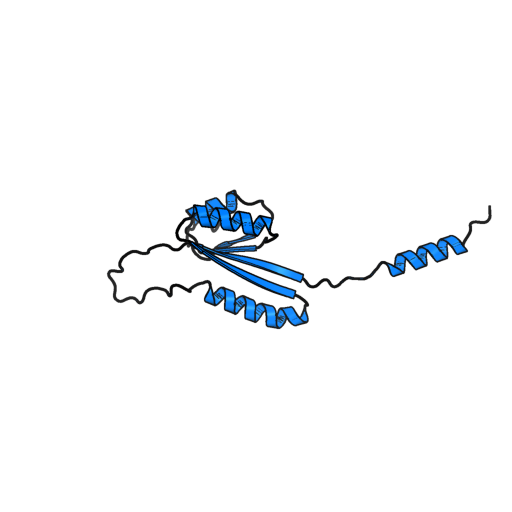? 8.102 7.704 -0.105 1.00 98.50 90 LEU A C 1
ATOM 699 O O . LEU A 1 90 ? 7.699 7.462 1.034 1.00 98.50 90 LEU A O 1
ATOM 703 N N . MET A 1 91 ? 8.122 8.940 -0.608 1.00 98.56 91 MET A N 1
ATOM 704 C CA . MET A 1 91 ? 7.634 10.105 0.135 1.00 98.56 91 MET A CA 1
ATOM 705 C C . MET A 1 91 ? 6.154 9.957 0.508 1.00 98.56 91 MET A C 1
ATOM 707 O O . MET A 1 91 ? 5.776 10.216 1.651 1.00 98.56 91 MET A O 1
ATOM 711 N N . GLN A 1 92 ? 5.324 9.472 -0.418 1.00 98.62 92 GLN A N 1
ATOM 712 C CA . GLN A 1 92 ? 3.908 9.218 -0.167 1.00 98.62 92 GLN A CA 1
ATOM 713 C C . GLN A 1 92 ? 3.701 8.142 0.911 1.00 98.62 92 GLN A C 1
ATOM 715 O O . GLN A 1 92 ? 2.845 8.297 1.783 1.00 98.62 92 GLN A O 1
ATOM 720 N N . ALA A 1 93 ? 4.501 7.070 0.899 1.00 98.56 93 ALA A N 1
ATOM 721 C CA . ALA A 1 93 ? 4.465 6.022 1.916 1.00 98.56 93 ALA A CA 1
ATOM 722 C C . ALA A 1 93 ? 4.795 6.579 3.311 1.00 98.56 93 ALA A C 1
ATOM 724 O O . ALA A 1 93 ? 4.066 6.324 4.272 1.00 98.56 93 ALA A O 1
ATOM 725 N N . GLN A 1 94 ? 5.850 7.394 3.408 1.00 98.62 94 GLN A N 1
ATOM 726 C CA . GLN A 1 94 ? 6.254 8.074 4.642 1.00 98.62 94 GLN A CA 1
ATOM 727 C C . GLN A 1 94 ? 5.175 9.029 5.148 1.00 98.62 94 GLN A C 1
ATOM 729 O O . GLN A 1 94 ? 4.852 9.018 6.339 1.00 98.62 94 GLN A O 1
ATOM 734 N N . GLN A 1 95 ? 4.565 9.804 4.249 1.00 98.62 95 GLN A N 1
ATOM 735 C CA . GLN A 1 95 ? 3.455 10.681 4.597 1.00 98.62 95 GLN A CA 1
ATOM 736 C C . GLN A 1 95 ? 2.274 9.878 5.154 1.00 98.62 95 GLN A C 1
ATOM 738 O O . GLN A 1 95 ? 1.810 10.167 6.255 1.00 98.62 95 GLN A O 1
ATOM 743 N N . GLN A 1 96 ? 1.820 8.833 4.457 1.00 98.50 96 GLN A N 1
ATOM 744 C CA . GLN A 1 96 ? 0.692 8.020 4.921 1.00 98.50 96 GLN A CA 1
ATOM 745 C C . GLN A 1 96 ? 0.975 7.324 6.256 1.00 98.50 96 GLN A C 1
ATOM 747 O O . GLN A 1 96 ? 0.086 7.248 7.107 1.00 98.50 96 GLN A O 1
ATOM 752 N N . TYR A 1 97 ? 2.210 6.871 6.478 1.00 98.56 97 TYR A N 1
ATOM 753 C CA . TYR A 1 97 ? 2.629 6.332 7.768 1.00 98.56 97 TYR A CA 1
ATOM 754 C C . TYR A 1 97 ? 2.549 7.383 8.886 1.00 98.56 97 TYR A C 1
ATOM 756 O O . TYR A 1 97 ? 2.022 7.100 9.969 1.00 98.56 97 TYR A O 1
ATOM 764 N N . SER A 1 98 ? 3.015 8.609 8.617 1.00 98.31 98 SER A N 1
ATOM 765 C CA . SER A 1 98 ? 2.940 9.726 9.569 1.00 98.31 98 SER A CA 1
ATOM 766 C C . SER A 1 98 ? 1.498 10.140 9.893 1.00 98.31 98 SER A C 1
ATOM 768 O O . SER A 1 98 ? 1.211 10.516 11.025 1.00 98.31 98 SER A O 1
ATOM 770 N N . GLU A 1 99 ? 0.576 9.973 8.939 1.00 97.88 99 GLU A N 1
ATOM 771 C CA . GLU A 1 99 ? -0.869 10.181 9.109 1.00 97.88 99 GLU A CA 1
ATOM 772 C C . GLU A 1 99 ? -1.563 9.039 9.882 1.00 97.88 99 GLU A C 1
ATOM 774 O O . GLU A 1 99 ? -2.771 9.090 10.104 1.00 97.88 99 GLU A O 1
ATOM 779 N N . GLY A 1 100 ? -0.824 8.009 10.308 1.00 97.38 100 GLY A N 1
ATOM 780 C CA . GLY A 1 100 ? -1.346 6.901 11.115 1.00 97.38 100 GLY A CA 1
ATOM 781 C C . GLY A 1 100 ? -1.676 5.629 10.329 1.00 97.38 100 GLY A C 1
ATOM 782 O O . GLY A 1 100 ? -2.105 4.643 10.925 1.00 97.38 100 GLY A O 1
ATOM 783 N N . THR A 1 101 ? -1.442 5.596 9.015 1.00 98.19 101 THR A N 1
ATOM 784 C C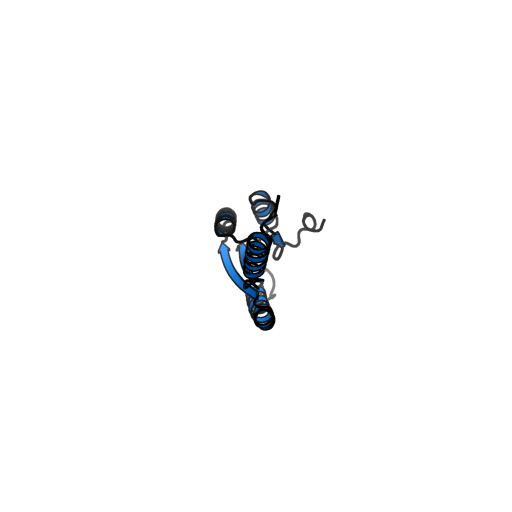A . THR A 1 101 ? -1.621 4.370 8.224 1.00 98.19 101 THR A CA 1
ATOM 785 C C . THR A 1 101 ? -0.569 3.337 8.614 1.00 98.19 101 THR A C 1
ATOM 787 O O . THR A 1 101 ? 0.610 3.661 8.773 1.00 98.19 101 THR A O 1
ATOM 790 N N . ARG A 1 102 ? -0.985 2.080 8.781 1.00 98.00 102 ARG A N 1
ATOM 791 C CA . ARG A 1 102 ? -0.081 0.960 9.099 1.00 98.00 102 ARG A CA 1
ATOM 792 C C . ARG A 1 102 ? -0.134 -0.176 8.090 1.00 98.00 102 ARG A C 1
ATOM 794 O O . ARG A 1 102 ? 0.761 -1.007 8.096 1.00 98.00 102 ARG A O 1
ATOM 801 N N . PHE A 1 103 ? -1.122 -0.191 7.203 1.00 98.50 103 PHE A N 1
ATOM 802 C CA . PHE A 1 103 ? -1.279 -1.227 6.189 1.00 98.50 103 PHE A CA 1
ATOM 803 C C . PHE A 1 103 ? -1.012 -0.646 4.805 1.00 98.50 103 PHE A C 1
ATOM 805 O O . PHE A 1 103 ? -1.643 0.333 4.404 1.00 98.50 103 PHE A O 1
ATOM 812 N N . PHE A 1 104 ? -0.088 -1.261 4.075 1.00 98.56 104 PHE A N 1
ATOM 813 C CA . PHE A 1 104 ? 0.366 -0.792 2.772 1.00 98.56 104 PHE A CA 1
ATOM 814 C C . PHE A 1 104 ? 0.284 -1.920 1.749 1.00 98.56 104 PHE A C 1
ATOM 816 O O . PHE A 1 104 ? 0.926 -2.955 1.903 1.00 98.56 104 PHE A O 1
ATOM 823 N N . VAL A 1 105 ? -0.481 -1.719 0.683 1.00 98.38 105 VAL A N 1
ATOM 824 C CA . VAL A 1 105 ? -0.505 -2.599 -0.487 1.00 98.38 105 VAL A CA 1
ATOM 825 C C . VAL A 1 105 ? 0.407 -1.989 -1.543 1.00 98.38 105 VAL A C 1
ATOM 827 O O . VAL A 1 105 ? 0.154 -0.884 -2.016 1.00 98.38 105 VAL A O 1
ATOM 830 N N . LEU A 1 106 ? 1.480 -2.693 -1.891 1.00 97.88 106 LEU A N 1
ATOM 831 C CA . LEU A 1 106 ? 2.520 -2.218 -2.798 1.00 97.88 106 LEU A CA 1
ATOM 832 C C . LEU A 1 106 ? 2.402 -2.939 -4.140 1.00 97.88 106 LEU A C 1
ATOM 834 O O . LEU A 1 106 ? 2.749 -4.114 -4.265 1.00 97.88 106 LEU A O 1
ATOM 838 N N . ASN A 1 107 ? 1.922 -2.225 -5.153 1.00 96.81 107 ASN A N 1
ATOM 839 C CA . ASN A 1 107 ? 1.955 -2.656 -6.545 1.00 96.81 107 ASN A CA 1
ATOM 840 C C . ASN A 1 107 ? 3.096 -1.927 -7.267 1.00 96.81 107 ASN A C 1
ATOM 842 O O . ASN A 1 107 ? 2.883 -0.967 -8.007 1.00 96.81 107 ASN A O 1
ATOM 846 N N . THR A 1 108 ? 4.325 -2.339 -6.966 1.00 96.31 108 THR A N 1
ATOM 847 C CA . THR A 1 108 ? 5.560 -1.717 -7.458 1.00 96.31 108 THR A CA 1
ATOM 848 C C . THR A 1 108 ? 6.534 -2.781 -7.955 1.00 96.31 108 THR A C 1
ATOM 850 O O . THR A 1 108 ? 6.331 -3.978 -7.729 1.00 96.31 108 THR A O 1
ATOM 853 N N . ASP A 1 109 ? 7.631 -2.358 -8.584 1.00 95.44 109 ASP A N 1
ATOM 854 C CA . ASP A 1 109 ? 8.762 -3.254 -8.816 1.00 95.44 109 ASP A CA 1
ATOM 855 C C . ASP A 1 109 ? 9.431 -3.680 -7.490 1.00 95.44 109 ASP A C 1
ATOM 857 O O . ASP A 1 109 ? 9.171 -3.129 -6.410 1.00 95.44 109 ASP A O 1
ATOM 861 N N . ALA A 1 110 ? 10.299 -4.694 -7.564 1.00 95.75 110 ALA A N 1
ATOM 862 C CA . ALA A 1 110 ? 10.983 -5.237 -6.392 1.00 95.75 110 ALA A CA 1
ATOM 863 C C . ALA A 1 110 ? 11.925 -4.233 -5.719 1.00 95.75 110 ALA A C 1
ATOM 865 O O . ALA A 1 110 ? 12.103 -4.279 -4.500 1.00 95.75 110 ALA A O 1
ATOM 866 N N . LYS A 1 111 ? 12.539 -3.335 -6.496 1.00 95.81 111 LYS A N 1
ATOM 867 C CA . LYS A 1 111 ? 13.497 -2.356 -5.980 1.00 95.81 111 LYS A CA 1
ATOM 868 C C . LYS A 1 111 ? 12.775 -1.332 -5.105 1.00 95.81 111 LYS A C 1
ATOM 870 O O . LYS A 1 111 ? 13.138 -1.168 -3.944 1.00 95.81 111 LYS A O 1
ATOM 875 N N . THR A 1 112 ? 11.721 -0.726 -5.636 1.00 97.25 112 THR A N 1
ATOM 876 C CA . THR A 1 112 ? 10.874 0.259 -4.958 1.00 97.25 112 THR A CA 1
ATOM 877 C C . THR A 1 112 ? 10.213 -0.349 -3.723 1.00 97.25 112 THR A C 1
ATOM 879 O O . THR A 1 112 ? 10.215 0.261 -2.657 1.00 97.25 112 THR A O 1
ATOM 882 N N . LEU A 1 113 ? 9.737 -1.599 -3.811 1.00 97.31 113 LEU A N 1
ATOM 883 C CA . LEU A 1 113 ? 9.198 -2.323 -2.656 1.00 97.31 113 LEU A CA 1
ATOM 884 C C . LEU A 1 113 ? 10.247 -2.462 -1.540 1.00 97.31 113 LEU A C 1
ATOM 886 O O . LEU A 1 113 ? 9.984 -2.129 -0.381 1.00 97.31 113 LEU A O 1
ATOM 890 N N . LYS A 1 114 ? 11.456 -2.929 -1.877 1.00 96.44 114 LYS A N 1
ATOM 891 C CA . LYS A 1 114 ? 12.571 -3.079 -0.926 1.00 96.44 114 LYS A CA 1
ATOM 892 C C . LYS A 1 114 ? 12.998 -1.725 -0.333 1.00 96.44 114 LYS A C 1
ATOM 894 O O . LYS A 1 114 ? 13.390 -1.678 0.828 1.00 96.44 114 LYS A O 1
ATOM 899 N N . GLU A 1 115 ? 12.926 -0.632 -1.089 1.00 97.38 115 GLU A N 1
ATOM 900 C CA . GLU A 1 115 ? 13.213 0.722 -0.590 1.00 97.38 115 GLU A CA 1
ATOM 901 C C . GLU A 1 115 ? 12.152 1.209 0.410 1.00 97.38 115 GLU A C 1
ATOM 903 O O . GLU A 1 115 ? 12.508 1.641 1.507 1.00 97.38 115 GLU A O 1
ATOM 908 N N . ILE A 1 116 ? 10.860 1.069 0.089 1.00 97.81 116 ILE A N 1
ATOM 909 C CA . ILE A 1 116 ? 9.751 1.486 0.966 1.00 97.81 116 ILE A CA 1
ATOM 910 C C . ILE A 1 116 ? 9.764 0.707 2.284 1.00 97.81 116 ILE A C 1
ATOM 912 O O . ILE A 1 116 ? 9.707 1.305 3.359 1.00 97.81 116 ILE A O 1
ATOM 916 N N . THR A 1 117 ? 9.880 -0.620 2.211 1.00 96.44 117 THR A N 1
ATOM 917 C CA . THR A 1 117 ? 9.882 -1.499 3.395 1.00 96.44 117 THR A CA 1
ATOM 918 C C . THR A 1 117 ? 11.050 -1.216 4.342 1.00 96.44 117 THR A C 1
ATOM 920 O O . THR A 1 117 ? 10.887 -1.317 5.552 1.00 96.44 117 THR A O 1
ATOM 923 N N . LYS A 1 118 ? 12.220 -0.820 3.819 1.00 97.06 118 LYS A N 1
ATOM 924 C CA . LYS A 1 118 ? 13.384 -0.430 4.635 1.00 97.06 118 LYS A CA 1
ATOM 925 C C . LYS A 1 118 ? 13.248 0.951 5.271 1.00 97.06 118 LYS A C 1
ATOM 927 O O . LYS A 1 118 ? 13.871 1.206 6.297 1.00 97.06 118 LYS A O 1
ATOM 932 N N . ALA A 1 119 ? 12.514 1.858 4.633 1.00 97.56 119 ALA A N 1
ATOM 933 C CA . ALA A 1 119 ? 12.404 3.246 5.068 1.00 97.56 119 ALA A CA 1
ATOM 934 C C . ALA A 1 119 ? 11.343 3.469 6.153 1.00 97.56 119 ALA A C 1
ATOM 936 O O . ALA A 1 119 ? 11.368 4.498 6.830 1.00 97.56 119 ALA A O 1
ATOM 937 N N . LEU A 1 120 ? 10.398 2.540 6.294 1.00 97.81 120 LEU A N 1
ATOM 938 C CA . LEU A 1 120 ? 9.309 2.624 7.256 1.00 97.81 120 LEU A CA 1
ATOM 939 C C . LEU A 1 120 ? 9.573 1.755 8.499 1.00 97.81 120 LEU A C 1
ATOM 941 O O . LEU A 1 120 ? 10.283 0.753 8.411 1.00 97.81 120 LEU A O 1
ATOM 945 N N . PRO A 1 121 ? 9.021 2.122 9.670 1.00 97.62 121 PRO A N 1
ATOM 946 C CA . PRO A 1 121 ? 9.203 1.347 10.895 1.00 97.62 121 PRO A CA 1
ATOM 947 C C . PRO A 1 121 ? 8.559 -0.048 10.846 1.00 97.62 121 PRO A C 1
ATOM 949 O O . PRO A 1 121 ? 7.678 -0.327 10.037 1.00 97.62 121 PRO A O 1
ATOM 952 N N . ALA A 1 122 ? 8.994 -0.925 11.755 1.00 95.62 122 ALA A N 1
ATOM 953 C CA . ALA A 1 122 ? 8.632 -2.346 11.768 1.00 95.62 122 ALA A CA 1
ATOM 954 C C . ALA A 1 122 ? 7.153 -2.647 12.093 1.00 95.62 122 ALA A C 1
ATOM 956 O O . ALA A 1 122 ? 6.716 -3.780 11.916 1.00 95.62 122 ALA A O 1
ATOM 957 N N . ASP A 1 123 ? 6.390 -1.671 12.592 1.00 97.31 123 ASP A N 1
ATOM 958 C CA . 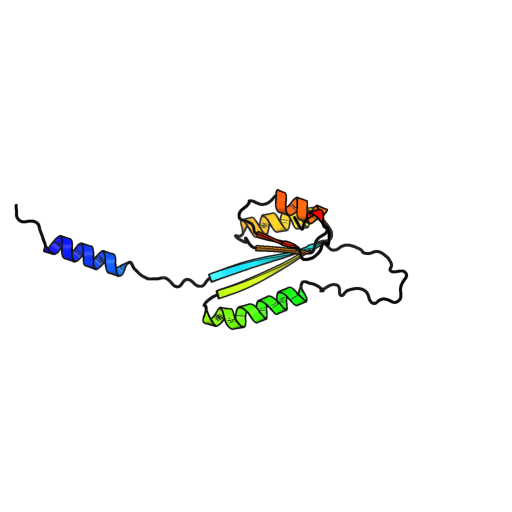ASP A 1 123 ? 4.945 -1.791 12.825 1.00 97.31 123 ASP A CA 1
ATOM 959 C C . ASP A 1 123 ? 4.109 -1.508 11.562 1.00 97.31 123 ASP A C 1
ATOM 961 O O . ASP A 1 123 ? 2.889 -1.685 11.583 1.00 97.31 123 ASP A O 1
ATOM 965 N N . ALA A 1 124 ? 4.736 -1.087 10.458 1.00 98.19 124 ALA A N 1
ATOM 966 C CA . ALA A 1 124 ? 4.096 -1.038 9.151 1.00 98.19 124 ALA A CA 1
ATOM 967 C C . ALA A 1 124 ? 4.041 -2.442 8.524 1.00 98.19 124 ALA A C 1
ATOM 969 O O . ALA A 1 124 ? 5.050 -3.138 8.416 1.00 98.19 124 ALA A O 1
ATOM 970 N N . LEU A 1 125 ? 2.852 -2.846 8.073 1.00 97.94 125 LEU A N 1
ATOM 971 C CA . LEU A 1 125 ? 2.614 -4.109 7.385 1.00 97.94 125 LEU A CA 1
ATOM 972 C C . LEU A 1 125 ? 2.476 -3.883 5.879 1.00 97.94 125 LEU A C 1
ATOM 974 O O . LEU A 1 125 ? 1.665 -3.070 5.429 1.00 97.94 125 LEU A O 1
ATOM 978 N N . PHE A 1 126 ? 3.240 -4.653 5.109 1.00 97.25 126 PHE A N 1
ATOM 979 C CA . PHE A 1 126 ? 3.323 -4.542 3.658 1.00 97.25 126 PHE A CA 1
ATOM 980 C C . PHE A 1 126 ? 2.754 -5.780 2.972 1.00 97.25 126 PHE A C 1
ATOM 982 O O . PHE A 1 126 ? 3.093 -6.907 3.325 1.00 97.25 126 PHE A O 1
ATOM 989 N N . PHE A 1 127 ? 1.943 -5.562 1.942 1.00 96.62 127 PHE A N 1
ATOM 990 C CA . PHE A 1 127 ? 1.416 -6.598 1.063 1.00 96.62 127 PHE A CA 1
ATOM 991 C C . PHE A 1 127 ? 1.949 -6.368 -0.346 1.00 96.62 127 PHE A C 1
ATOM 993 O O . PHE A 1 127 ? 1.657 -5.346 -0.966 1.00 96.62 127 PHE A O 1
ATOM 1000 N N . ASN A 1 128 ? 2.728 -7.315 -0.860 1.00 96.06 128 ASN A N 1
ATOM 1001 C CA . ASN A 1 128 ? 3.175 -7.279 -2.247 1.00 96.06 128 ASN A CA 1
ATOM 1002 C C . ASN A 1 128 ? 2.012 -7.643 -3.187 1.00 96.06 128 ASN A C 1
ATOM 1004 O O . ASN A 1 128 ? 1.428 -8.718 -3.058 1.00 96.06 128 ASN A O 1
ATOM 1008 N N . ALA A 1 129 ? 1.704 -6.761 -4.136 1.00 94.44 129 ALA A N 1
ATOM 1009 C CA . ALA A 1 129 ? 0.670 -6.948 -5.151 1.00 94.44 129 ALA A CA 1
ATOM 1010 C C . ALA A 1 129 ? 1.178 -6.747 -6.592 1.00 94.44 129 ALA A C 1
ATOM 1012 O O . ALA A 1 129 ? 0.372 -6.796 -7.519 1.00 94.44 129 ALA A O 1
ATOM 1013 N N . GLY A 1 130 ? 2.477 -6.490 -6.786 1.00 91.50 130 GLY A N 1
ATOM 1014 C CA . GLY A 1 130 ? 3.039 -6.134 -8.095 1.00 91.50 130 GLY A CA 1
ATOM 1015 C C . GLY A 1 130 ? 4.156 -7.061 -8.554 1.00 91.50 130 GLY A C 1
ATOM 1016 O O . GLY A 1 130 ? 4.081 -7.659 -9.627 1.00 91.50 130 GLY A O 1
ATOM 1017 N N . THR A 1 131 ? 5.205 -7.195 -7.746 1.00 90.75 131 THR A N 1
ATOM 1018 C CA . THR A 1 131 ? 6.401 -7.939 -8.148 1.00 90.75 131 THR A CA 1
ATOM 1019 C C . THR A 1 131 ? 6.260 -9.438 -7.897 1.00 90.75 131 THR A C 1
ATOM 1021 O O . THR A 1 131 ? 5.739 -9.874 -6.871 1.00 90.75 131 THR A O 1
ATOM 1024 N N . GLN A 1 132 ? 6.768 -10.242 -8.830 1.00 89.50 132 GLN A N 1
ATOM 1025 C CA . GLN A 1 132 ? 6.809 -11.701 -8.719 1.00 89.50 132 GLN A CA 1
ATOM 1026 C C . GLN A 1 132 ? 8.150 -12.232 -8.192 1.00 89.50 132 GLN A C 1
ATOM 1028 O O . GLN A 1 132 ? 8.263 -13.447 -8.048 1.00 89.50 132 GLN A O 1
ATOM 1033 N N . ASP A 1 133 ? 9.108 -11.337 -7.907 1.00 90.62 133 ASP A N 1
ATOM 1034 C CA . ASP A 1 133 ? 10.480 -11.629 -7.461 1.00 90.62 133 ASP A CA 1
ATOM 1035 C C . ASP A 1 133 ? 10.511 -12.649 -6.307 1.00 90.62 133 ASP A C 1
ATOM 1037 O O . ASP A 1 133 ? 9.892 -12.446 -5.258 1.00 90.62 133 ASP A O 1
ATOM 1041 N N . ASP A 1 134 ? 11.231 -13.751 -6.519 1.00 88.12 134 ASP A N 1
ATOM 1042 C CA . ASP A 1 134 ? 11.316 -14.878 -5.588 1.00 88.12 134 ASP A CA 1
ATOM 1043 C C . ASP A 1 134 ? 12.074 -14.527 -4.303 1.00 88.12 134 ASP A C 1
ATOM 1045 O O . ASP A 1 134 ? 11.799 -15.108 -3.252 1.00 88.12 134 ASP A O 1
ATOM 1049 N N . ASP A 1 135 ? 12.950 -13.517 -4.334 1.00 87.19 135 ASP A N 1
ATOM 1050 C CA . ASP A 1 135 ? 13.657 -13.032 -3.142 1.00 87.19 135 ASP A CA 1
ATOM 1051 C C . ASP A 1 135 ? 12.698 -12.514 -2.057 1.00 87.19 135 ASP A C 1
ATOM 1053 O O . ASP A 1 135 ? 13.081 -12.384 -0.895 1.00 87.19 135 ASP A O 1
ATOM 1057 N N . LEU A 1 136 ? 11.456 -12.190 -2.426 1.00 84.56 136 LEU A N 1
ATOM 1058 C CA . LEU A 1 136 ? 10.417 -11.701 -1.520 1.00 84.56 136 LEU A CA 1
ATOM 1059 C C . LEU A 1 136 ? 9.499 -12.818 -0.984 1.00 84.56 136 LEU A C 1
ATOM 1061 O O . LEU A 1 136 ? 8.528 -12.510 -0.297 1.00 84.56 136 LEU A O 1
ATOM 1065 N N . ARG A 1 137 ? 9.775 -14.096 -1.293 1.00 80.75 137 ARG A N 1
ATOM 1066 C CA . ARG A 1 137 ? 8.947 -15.268 -0.922 1.00 80.75 137 ARG A CA 1
ATOM 1067 C C . ARG A 1 137 ? 9.571 -16.163 0.161 1.00 80.75 137 ARG A C 1
ATOM 1069 O O . ARG A 1 137 ? 9.240 -17.346 0.236 1.00 80.75 137 ARG A O 1
ATOM 1076 N N . GLN A 1 138 ? 10.505 -15.614 0.930 1.00 71.75 138 GLN A N 1
ATOM 1077 C CA . GLN A 1 138 ? 11.258 -16.316 1.978 1.00 71.75 138 GLN A CA 1
ATOM 1078 C C . GLN A 1 138 ? 10.413 -16.535 3.240 1.00 71.75 138 GLN A C 1
ATOM 1080 O O . GLN A 1 138 ? 9.561 -15.666 3.538 1.00 71.75 138 GLN A O 1
#

Foldseek 3Di:
DDPDVVVVVVVVVVVVVPPDPPLDQAEAEEEEEAADDDPDDDPDPDDDDDPCPPVVVVVVVQVVCVVVSVVSSYHYHYDYDYYNDLVVSLVVLVVVVVVVHQHYEYQYEPVSVVVNCVVDDPSRHYHYDHYPDCVVVD

Secondary structure (DSSP, 8-state):
----HHHHHHHHHHHHTT-------EEEEEEEEEE-------SSSPPPPPTTTTHHHHHHHHHHHHHHHHHHTEEEEEEEEEES-HHHHHHHHHHHHHTT--EEEEES-HHHHHHHHHHS-TT-EEEE-S---GGG--

Radius of gyration: 23.75 Å; chains: 1; bounding box: 36×27×96 Å

Sequence (138 aa):
MRLNKKKNTLAISLALLLSSEAYANLEVNISYLKQEIDKGPVLSNILPEPENAGIQGAKLAIQDSNTTGRFLKHKYDLKDYSHSDATQLLMQAQQQYSEGTRFFVLNTDAKTLKEITKALPADALFFNAGTQDDDLRQ